Protein AF-A0ABD6RXG3-F1 (afdb_monomer_lite)

Organism: Bacillus thuringiensis (NCBI:txid1428)

Sequence (51 aa):
MKVWWKCEKGHEWKTEISSRTSKNTKCPYCIGRLATPETCLQATHPMPINL

Foldseek 3Di:
DWDWDADPVGDIDIDDPCCCPVVVDDDCVVVVVDDDCVRPCCNVPPPPPDD

Structure (mmCIF, N/CA/C/O backbone):
data_AF-A0ABD6RXG3-F1
#
_entry.id   AF-A0ABD6RXG3-F1
#
loop_
_atom_site.group_PDB
_atom_site.id
_atom_site.type_symbol
_atom_site.label_atom_id
_atom_site.label_alt_id
_atom_site.label_comp_id
_atom_site.label_asym_id
_atom_site.label_entity_id
_atom_site.label_seq_id
_atom_site.pdbx_PDB_ins_code
_atom_site.Cartn_x
_atom_site.Cartn_y
_atom_site.Cartn_z
_atom_site.occupancy
_atom_site.B_iso_or_equiv
_atom_site.auth_seq_id
_atom_site.auth_comp_id
_atom_site.auth_asym_id
_atom_site.auth_atom_id
_atom_site.pdbx_PDB_model_num
ATOM 1 N N . MET A 1 1 ? -8.611 -8.375 10.940 1.00 75.94 1 MET A N 1
ATOM 2 C CA . MET A 1 1 ? -9.493 -7.403 10.242 1.00 75.94 1 MET A CA 1
ATOM 3 C C . MET A 1 1 ? -8.683 -6.689 9.169 1.00 75.94 1 MET A C 1
ATOM 5 O O . MET A 1 1 ? -7.559 -6.287 9.452 1.00 75.94 1 MET A O 1
ATOM 9 N N . LYS A 1 2 ? -9.212 -6.558 7.946 1.00 85.44 2 LYS A N 1
ATOM 10 C CA . LYS A 1 2 ? -8.516 -5.903 6.824 1.00 85.44 2 LYS A CA 1
ATOM 11 C C . LYS A 1 2 ? -9.184 -4.567 6.513 1.00 85.44 2 LYS A C 1
ATOM 13 O O . LYS A 1 2 ? -10.402 -4.540 6.357 1.00 85.44 2 LYS A O 1
ATOM 18 N N . VAL A 1 3 ? -8.393 -3.509 6.376 1.00 89.12 3 VAL A N 1
ATOM 19 C CA . VAL A 1 3 ? -8.868 -2.159 6.043 1.00 89.12 3 VAL A CA 1
ATOM 20 C C . VAL A 1 3 ? -8.272 -1.701 4.715 1.00 89.12 3 VAL A C 1
ATOM 22 O O . VAL A 1 3 ? -7.260 -2.242 4.256 1.00 89.12 3 VAL A O 1
ATOM 25 N N . TRP A 1 4 ? -8.940 -0.745 4.077 1.00 90.69 4 TRP A N 1
ATOM 26 C CA . TRP A 1 4 ? -8.457 -0.112 2.857 1.00 90.69 4 TRP A CA 1
ATOM 27 C C . TRP A 1 4 ? -7.452 0.979 3.193 1.00 90.69 4 TRP A C 1
ATOM 29 O O . TRP A 1 4 ? -7.639 1.765 4.119 1.00 90.69 4 TRP A O 1
ATOM 39 N N . TRP A 1 5 ? -6.376 1.001 2.426 1.00 89.50 5 TRP A N 1
ATOM 40 C CA . TRP A 1 5 ? -5.257 1.901 2.599 1.00 89.50 5 TRP A CA 1
ATOM 41 C C . TRP A 1 5 ? -4.993 2.633 1.299 1.00 89.50 5 TRP A C 1
ATOM 43 O O . TRP A 1 5 ? -4.981 2.009 0.243 1.00 89.50 5 TRP A O 1
ATOM 53 N N . LYS A 1 6 ? -4.706 3.929 1.413 1.00 90.31 6 LYS A N 1
ATOM 54 C CA . LYS A 1 6 ? -4.281 4.784 0.309 1.00 90.31 6 LYS A CA 1
ATOM 55 C C . LYS A 1 6 ? -2.852 5.273 0.552 1.00 90.31 6 LYS A C 1
ATOM 57 O O . LYS A 1 6 ? -2.491 5.553 1.700 1.00 90.31 6 LYS A O 1
ATOM 62 N N . CYS A 1 7 ? -2.014 5.312 -0.484 1.00 89.38 7 CYS A N 1
ATOM 63 C CA . CYS A 1 7 ? -0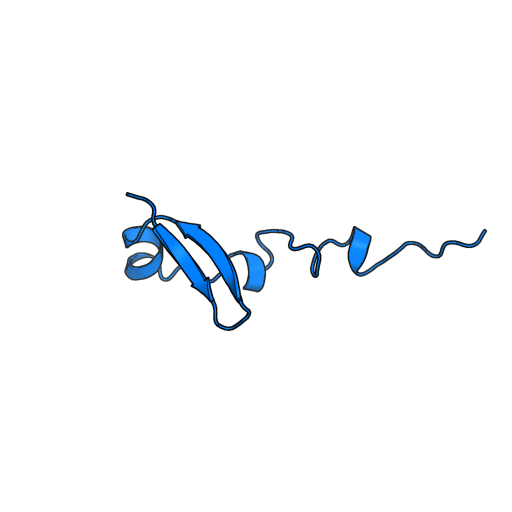.708 5.984 -0.425 1.00 89.38 7 CYS A CA 1
ATOM 64 C C . CYS A 1 7 ? -0.778 7.384 -1.045 1.00 89.38 7 CYS A C 1
ATOM 66 O O . CYS A 1 7 ? -1.771 7.743 -1.668 1.00 89.38 7 CYS A O 1
ATOM 68 N N . GLU A 1 8 ? 0.302 8.153 -0.916 1.00 87.62 8 GLU A N 1
ATOM 69 C CA . GLU A 1 8 ? 0.412 9.520 -1.451 1.00 87.62 8 GLU A CA 1
ATOM 70 C C . GLU A 1 8 ? 0.264 9.586 -2.977 1.00 87.62 8 GLU A C 1
ATOM 72 O O . GLU A 1 8 ? -0.272 10.552 -3.503 1.00 87.62 8 GLU A O 1
ATOM 77 N N . LYS A 1 9 ? 0.658 8.521 -3.688 1.00 84.81 9 LYS A N 1
ATOM 78 C CA . LYS A 1 9 ? 0.440 8.384 -5.139 1.00 84.81 9 LYS A CA 1
ATOM 79 C C . LYS A 1 9 ? -1.001 8.020 -5.514 1.00 84.81 9 LYS A C 1
ATOM 81 O O . LYS A 1 9 ? -1.302 7.850 -6.684 1.00 84.81 9 LYS A O 1
ATOM 86 N N . GLY A 1 10 ? -1.884 7.840 -4.534 1.00 88.38 10 GLY A N 1
ATOM 87 C CA . GLY A 1 10 ? -3.285 7.502 -4.761 1.00 88.38 10 GLY A CA 1
ATOM 88 C C . GLY A 1 10 ? -3.589 6.010 -4.899 1.00 88.38 10 GLY A C 1
ATOM 89 O O . GLY A 1 10 ? -4.752 5.673 -5.075 1.00 88.38 10 GLY A O 1
ATOM 90 N N . HIS A 1 11 ? -2.609 5.109 -4.764 1.00 88.31 11 HIS A N 1
ATOM 91 C CA . HIS A 1 11 ? -2.871 3.672 -4.866 1.00 88.31 11 HIS A CA 1
ATOM 92 C C . HIS A 1 11 ? -3.669 3.136 -3.680 1.00 88.31 11 HIS A C 1
ATOM 94 O O . HIS A 1 11 ? -3.311 3.397 -2.528 1.00 88.31 11 HIS A O 1
ATOM 100 N N . GLU A 1 12 ? -4.665 2.301 -3.967 1.00 90.44 12 G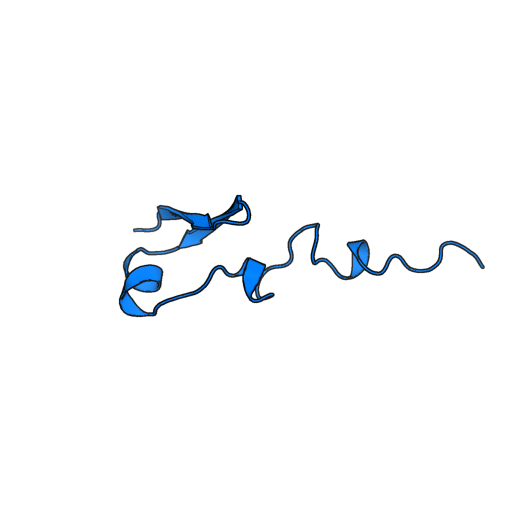LU A N 1
ATOM 101 C CA . GLU A 1 12 ? -5.562 1.717 -2.974 1.00 90.44 12 GLU A CA 1
ATOM 102 C C . GLU A 1 12 ? -5.354 0.203 -2.853 1.00 90.44 12 GLU A C 1
ATOM 104 O O . GLU A 1 12 ? -5.421 -0.540 -3.835 1.00 90.44 12 GLU A O 1
ATOM 109 N N . TRP A 1 13 ? -5.075 -0.280 -1.640 1.00 89.00 13 TRP A N 1
ATOM 110 C CA . TRP A 1 13 ? -4.948 -1.714 -1.360 1.00 89.00 13 TRP A CA 1
ATOM 111 C C . TRP A 1 13 ? -5.559 -2.090 -0.017 1.00 89.00 13 TRP A C 1
ATOM 113 O O . TRP A 1 13 ? -5.640 -1.290 0.915 1.00 89.00 13 TRP A O 1
ATOM 123 N N . LYS A 1 14 ? -5.950 -3.358 0.105 1.00 90.50 14 LYS A N 1
ATOM 124 C CA . LYS A 1 14 ? -6.543 -3.913 1.321 1.00 90.50 14 LYS A CA 1
ATOM 125 C C . LYS A 1 14 ? -5.502 -4.723 2.092 1.00 90.50 14 LYS A C 1
ATOM 127 O O . LYS A 1 14 ? -4.977 -5.707 1.577 1.00 90.50 14 LYS A O 1
ATOM 132 N N . THR A 1 15 ? -5.207 -4.338 3.333 1.00 88.56 15 THR A N 1
ATOM 133 C CA . THR A 1 15 ? -4.305 -5.104 4.213 1.00 88.56 15 THR A CA 1
ATOM 134 C C . THR A 1 15 ? -4.698 -4.982 5.683 1.00 88.56 15 THR A C 1
ATOM 136 O O . THR A 1 15 ? -5.527 -4.155 6.067 1.00 88.56 15 THR A O 1
ATOM 139 N N . GLU A 1 16 ? -4.141 -5.851 6.514 1.00 91.19 16 GLU A N 1
ATOM 140 C CA . GLU A 1 16 ? -4.338 -5.823 7.961 1.00 91.19 16 GLU A CA 1
ATOM 141 C C . GLU A 1 16 ? -3.577 -4.658 8.596 1.00 91.19 16 GLU A C 1
ATOM 143 O O . GLU A 1 16 ? -2.470 -4.320 8.170 1.00 91.19 16 GLU A O 1
ATOM 148 N N . ILE A 1 17 ? -4.154 -4.067 9.646 1.00 86.56 17 ILE A N 1
ATOM 149 C CA . ILE A 1 17 ? -3.537 -2.941 10.362 1.00 86.56 17 ILE A CA 1
ATOM 150 C C . ILE A 1 17 ? -2.201 -3.357 10.978 1.00 86.56 17 ILE A C 1
ATOM 152 O O . ILE A 1 17 ? -1.205 -2.665 10.800 1.00 86.56 17 ILE A O 1
ATOM 156 N N . SER A 1 18 ? -2.149 -4.533 11.607 1.00 89.50 18 SER A N 1
ATOM 157 C CA . SER A 1 18 ? -0.917 -5.115 12.151 1.00 89.50 18 SER A CA 1
ATOM 158 C C . SER A 1 18 ? 0.158 -5.309 11.079 1.00 89.50 18 SER A C 1
ATOM 160 O O . SER A 1 18 ? 1.321 -4.995 11.300 1.00 89.50 18 SER A O 1
ATOM 162 N N . SER A 1 19 ? -0.211 -5.755 9.876 1.00 86.31 19 SER A N 1
ATOM 163 C CA . SER A 1 19 ? 0.749 -5.883 8.776 1.00 86.31 19 SER A CA 1
ATOM 164 C C . SER A 1 19 ? 1.302 -4.523 8.335 1.00 86.31 19 SER A C 1
ATOM 166 O O . SER A 1 19 ? 2.491 -4.422 8.033 1.00 86.31 19 SER A O 1
ATOM 168 N N . ARG A 1 20 ? 0.502 -3.450 8.327 1.00 83.50 20 ARG A N 1
ATOM 169 C CA . ARG A 1 20 ? 1.015 -2.117 7.975 1.00 83.50 20 ARG A CA 1
ATOM 170 C C . ARG A 1 20 ? 1.860 -1.508 9.094 1.00 83.50 20 ARG A C 1
ATOM 172 O O . ARG A 1 20 ? 2.966 -1.064 8.813 1.00 83.50 20 ARG A O 1
ATOM 179 N N . THR A 1 21 ? 1.369 -1.521 10.329 1.00 83.50 21 THR A N 1
ATOM 180 C CA . THR A 1 21 ? 2.017 -0.842 11.461 1.00 83.50 21 THR A CA 1
ATOM 181 C C . THR A 1 21 ? 3.173 -1.654 12.044 1.00 83.50 21 THR A C 1
ATOM 183 O O . THR A 1 21 ? 4.240 -1.103 12.281 1.00 83.50 21 THR A O 1
ATOM 186 N N . SER A 1 22 ? 3.013 -2.966 12.239 1.00 86.00 22 SER A N 1
ATOM 187 C CA . SER A 1 22 ? 4.029 -3.803 12.898 1.00 86.00 22 SER A CA 1
ATOM 188 C C . SER A 1 22 ? 5.114 -4.305 11.945 1.00 86.00 22 SER A C 1
ATOM 190 O O . SER A 1 22 ? 6.258 -4.450 12.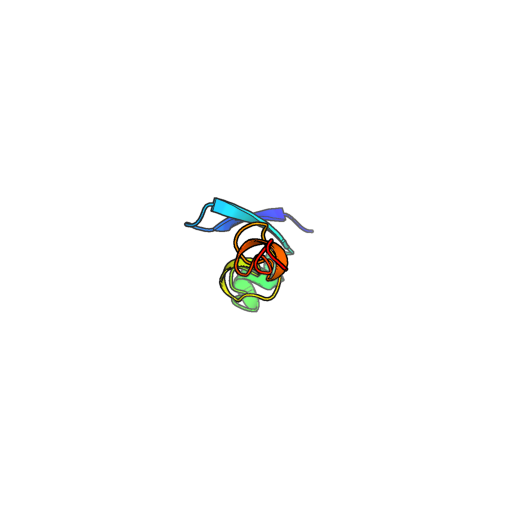356 1.00 86.00 22 SER A O 1
ATOM 192 N N . LYS A 1 23 ? 4.781 -4.577 10.674 1.00 82.75 23 LYS A N 1
ATOM 193 C CA . LYS A 1 23 ? 5.764 -5.030 9.663 1.00 82.75 23 LYS A CA 1
ATOM 194 C C . LYS A 1 23 ? 6.268 -3.903 8.758 1.00 82.75 23 LYS A C 1
ATOM 196 O O . LYS A 1 23 ? 7.040 -4.163 7.841 1.00 82.75 23 LYS A O 1
ATOM 201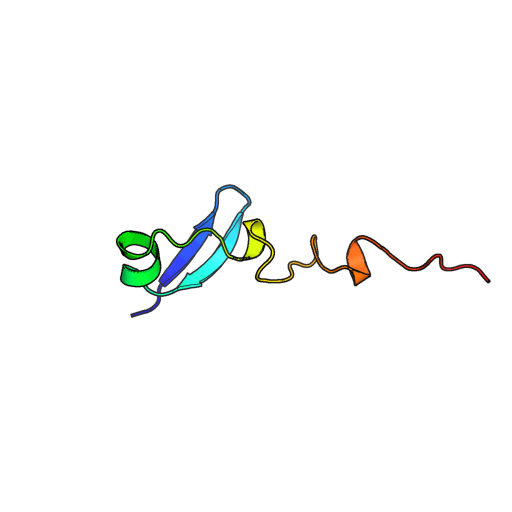 N N . ASN A 1 24 ? 5.804 -2.671 8.988 1.00 79.12 24 ASN A N 1
ATOM 202 C CA . ASN A 1 24 ? 6.130 -1.485 8.195 1.00 79.12 24 ASN A CA 1
ATOM 203 C C . ASN A 1 24 ? 5.970 -1.713 6.676 1.00 79.12 24 ASN A C 1
ATOM 205 O O . ASN A 1 24 ? 6.816 -1.329 5.863 1.00 79.12 24 ASN A O 1
ATOM 209 N N . THR A 1 25 ? 4.901 -2.421 6.287 1.00 81.38 25 THR A N 1
ATOM 210 C CA . THR A 1 25 ? 4.715 -2.851 4.897 1.00 81.38 25 THR A CA 1
ATOM 211 C C . THR A 1 25 ? 4.438 -1.637 4.008 1.00 81.38 25 THR A C 1
ATOM 213 O O . THR A 1 25 ? 3.451 -0.925 4.204 1.00 81.38 25 THR A O 1
ATOM 216 N N . LYS A 1 26 ? 5.301 -1.409 3.011 1.00 84.38 26 LYS A N 1
ATOM 217 C CA . LYS A 1 26 ? 5.164 -0.321 2.031 1.00 84.38 26 LYS A CA 1
ATOM 218 C C . LYS A 1 26 ? 4.030 -0.600 1.037 1.00 84.38 26 LYS A C 1
ATOM 220 O O . LYS A 1 26 ? 3.588 -1.738 0.886 1.00 84.38 26 LYS A O 1
ATOM 225 N N . CYS A 1 27 ? 3.577 0.446 0.344 1.00 88.62 27 CYS A N 1
ATOM 226 C CA . CYS A 1 27 ? 2.566 0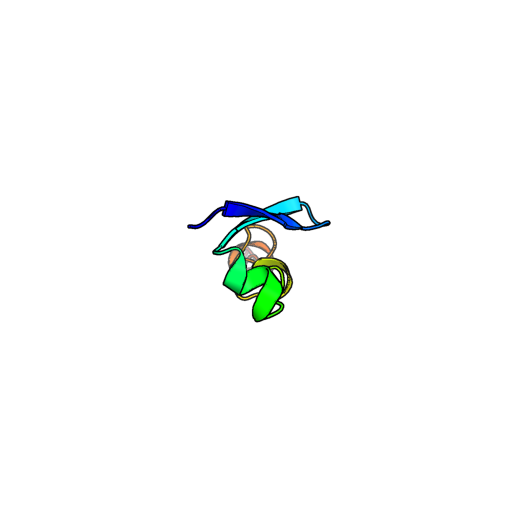.327 -0.707 1.00 88.62 27 CYS A CA 1
ATOM 227 C C . CYS A 1 27 ? 3.015 -0.706 -1.763 1.00 88.62 27 CYS A C 1
ATOM 229 O O . CYS A 1 27 ? 4.060 -0.491 -2.382 1.00 88.62 27 CYS A O 1
ATOM 231 N N . PRO A 1 28 ? 2.257 -1.801 -1.980 1.00 86.25 28 PRO A N 1
ATOM 232 C CA . PRO A 1 28 ? 2.657 -2.908 -2.851 1.00 86.25 28 PRO A CA 1
ATOM 233 C C . PRO A 1 28 ? 2.823 -2.486 -4.315 1.00 86.25 28 PRO A C 1
ATOM 235 O O . PRO A 1 28 ? 3.675 -3.029 -5.010 1.00 86.25 28 PRO A O 1
ATOM 238 N N . TYR A 1 29 ? 2.068 -1.481 -4.754 1.00 85.94 29 TYR A N 1
ATOM 239 C CA . TYR A 1 29 ? 2.193 -0.891 -6.084 1.00 85.94 29 TYR A CA 1
ATOM 240 C C . TYR A 1 29 ? 3.468 -0.049 -6.217 1.00 85.94 29 TYR A C 1
ATOM 242 O O . TYR A 1 29 ? 4.201 -0.183 -7.187 1.00 85.94 29 TYR A O 1
ATOM 250 N N . CYS A 1 30 ? 3.805 0.760 -5.200 1.00 84.69 30 CYS A N 1
ATOM 251 C CA . CYS A 1 30 ? 5.029 1.569 -5.220 1.00 84.69 30 CYS A CA 1
ATOM 252 C C . CYS A 1 30 ? 6.306 0.718 -5.215 1.00 84.69 30 CYS A C 1
ATOM 254 O O . CYS A 1 30 ? 7.323 1.157 -5.740 1.00 84.69 30 CYS A O 1
ATOM 256 N N . ILE A 1 31 ? 6.268 -0.466 -4.597 1.00 85.19 31 ILE A N 1
ATOM 257 C CA . ILE A 1 31 ? 7.406 -1.399 -4.561 1.00 85.19 31 ILE A CA 1
ATOM 258 C C . ILE A 1 31 ? 7.384 -2.420 -5.710 1.00 85.19 31 ILE A C 1
ATOM 260 O O . ILE A 1 31 ? 8.181 -3.353 -5.686 1.00 85.19 31 ILE A O 1
ATOM 264 N N . GLY A 1 32 ? 6.458 -2.298 -6.669 1.00 78.06 32 GLY A N 1
ATOM 265 C CA . GLY A 1 32 ? 6.375 -3.186 -7.834 1.00 78.06 32 GLY A CA 1
ATOM 266 C C . GLY A 1 32 ? 5.948 -4.629 -7.531 1.00 78.06 32 GLY A C 1
ATOM 267 O O . GLY A 1 32 ? 6.173 -5.514 -8.348 1.00 78.06 32 GLY A O 1
ATOM 268 N N . ARG A 1 33 ? 5.338 -4.900 -6.367 1.00 79.94 33 ARG A N 1
ATOM 269 C CA . ARG A 1 33 ? 4.771 -6.226 -6.038 1.00 79.94 33 ARG A CA 1
ATOM 270 C C . ARG A 1 33 ? 3.405 -6.471 -6.672 1.00 79.94 33 ARG A C 1
ATOM 272 O O . ARG A 1 33 ? 2.999 -7.621 -6.792 1.00 79.94 33 ARG A O 1
ATOM 279 N N . LEU A 1 34 ? 2.680 -5.408 -7.009 1.00 75.50 34 LEU A N 1
ATOM 280 C CA . LEU A 1 34 ? 1.403 -5.478 -7.711 1.00 75.50 34 LEU A CA 1
ATOM 281 C C . LEU A 1 34 ? 1.491 -4.633 -8.973 1.00 75.50 34 LEU A C 1
ATOM 283 O O . LEU A 1 34 ? 1.894 -3.472 -8.905 1.00 75.50 34 LEU A O 1
ATOM 287 N N . ALA A 1 35 ? 1.083 -5.222 -10.094 1.00 67.50 35 ALA A N 1
ATOM 288 C CA . ALA A 1 35 ? 0.977 -4.521 -11.358 1.00 67.50 35 ALA A CA 1
ATOM 28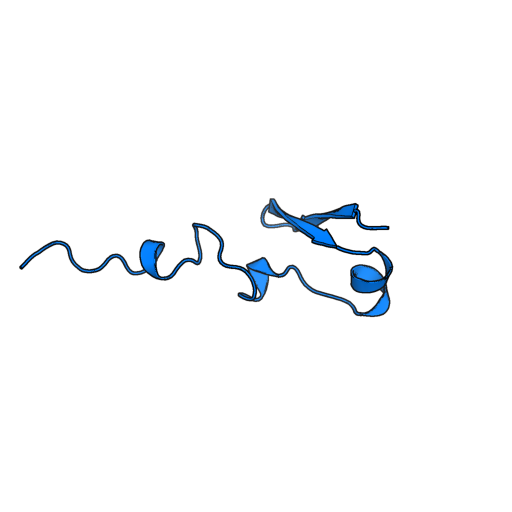9 C C . ALA A 1 35 ? -0.215 -3.551 -11.300 1.00 67.50 35 ALA A C 1
ATOM 291 O O . ALA A 1 35 ? -1.360 -3.955 -11.095 1.00 67.50 35 ALA A O 1
ATOM 292 N N . THR A 1 36 ? 0.067 -2.261 -11.437 1.00 70.19 36 THR A N 1
ATOM 293 C CA . THR A 1 36 ? -0.911 -1.226 -11.795 1.00 70.19 36 THR A CA 1
ATOM 294 C C . THR A 1 36 ? -0.995 -1.123 -13.315 1.00 70.19 36 THR A C 1
ATOM 296 O O . THR A 1 36 ? -0.024 -1.469 -13.987 1.00 70.19 36 THR A O 1
ATOM 299 N N . PRO A 1 37 ? -2.081 -0.574 -13.890 1.00 63.03 37 PRO A N 1
ATOM 300 C CA . PRO A 1 37 ? -2.112 -0.234 -15.318 1.00 63.03 37 PRO A CA 1
ATOM 301 C C . PRO A 1 37 ? -0.914 0.626 -15.762 1.00 63.03 37 PRO A C 1
ATOM 303 O O . PRO A 1 37 ? -0.497 0.539 -16.907 1.00 63.03 37 PRO A O 1
ATOM 306 N N . GLU A 1 38 ? -0.320 1.397 -14.848 1.00 60.69 38 GLU A N 1
ATOM 307 C CA . GLU A 1 38 ? 0.860 2.241 -15.083 1.00 60.69 38 GLU A CA 1
ATOM 308 C C . GLU A 1 38 ? 2.198 1.482 -15.011 1.00 60.69 38 GLU A C 1
ATOM 310 O O . GLU A 1 38 ? 3.223 2.001 -15.438 1.00 60.69 38 GLU A O 1
ATOM 315 N N . THR A 1 39 ? 2.220 0.278 -14.432 1.00 61.28 39 THR A N 1
ATOM 316 C CA . THR A 1 39 ? 3.437 -0.537 -14.229 1.00 61.28 39 THR A CA 1
ATOM 317 C C . THR A 1 39 ? 3.382 -1.890 -14.937 1.00 61.28 39 THR A C 1
ATOM 319 O O . THR A 1 39 ? 4.376 -2.616 -14.954 1.00 61.28 39 THR A O 1
ATOM 322 N N . CYS A 1 40 ? 2.249 -2.242 -15.549 1.00 65.06 40 CYS A N 1
ATOM 323 C CA . CYS A 1 40 ? 2.137 -3.396 -16.430 1.00 65.06 40 CYS A CA 1
ATOM 324 C C . CYS A 1 40 ? 3.131 -3.250 -17.588 1.00 65.06 40 CYS A C 1
ATOM 326 O O . CYS A 1 40 ? 3.023 -2.310 -18.369 1.00 65.06 40 CYS A O 1
ATOM 328 N N . LEU A 1 41 ? 4.039 -4.218 -17.750 1.00 65.94 41 LEU A N 1
ATOM 329 C CA . LEU A 1 41 ? 4.999 -4.249 -18.866 1.00 65.94 41 LEU A CA 1
ATOM 330 C C . LEU A 1 41 ? 4.300 -4.127 -20.228 1.00 65.94 41 LEU A C 1
ATOM 332 O O . LEU A 1 41 ? 4.794 -3.445 -21.115 1.00 65.94 41 LEU A O 1
ATOM 336 N N . GLN A 1 42 ? 3.108 -4.719 -20.354 1.00 62.78 42 GLN A N 1
ATOM 337 C CA . GLN A 1 42 ? 2.239 -4.599 -21.528 1.00 62.78 42 GLN A CA 1
ATOM 338 C C . GLN A 1 42 ? 1.846 -3.142 -21.845 1.00 62.78 42 GLN A C 1
ATOM 340 O O . GLN A 1 42 ? 1.655 -2.799 -23.007 1.00 62.78 42 GLN A O 1
ATOM 345 N N . ALA A 1 43 ? 1.688 -2.303 -20.819 1.00 61.31 43 ALA A N 1
ATOM 346 C CA . ALA A 1 43 ? 1.257 -0.913 -20.937 1.00 61.31 43 ALA A CA 1
ATOM 347 C C . ALA A 1 43 ? 2.437 0.067 -21.061 1.00 61.31 43 ALA A C 1
ATOM 349 O O . ALA A 1 43 ? 2.324 1.052 -21.785 1.00 61.31 43 ALA A O 1
ATOM 350 N N . THR A 1 44 ? 3.568 -0.190 -20.391 1.00 61.94 44 THR A N 1
ATOM 351 C CA . THR A 1 44 ? 4.758 0.685 -20.434 1.00 61.94 44 THR A CA 1
ATOM 352 C C . THR A 1 44 ? 5.707 0.377 -21.587 1.00 61.94 44 THR A C 1
ATOM 354 O O . THR A 1 44 ? 6.410 1.268 -22.057 1.00 61.94 44 THR A O 1
ATOM 357 N N . HIS A 1 45 ? 5.715 -0.866 -22.065 1.00 67.38 45 HIS A N 1
ATOM 358 C CA . HIS A 1 45 ? 6.484 -1.307 -23.222 1.00 67.38 45 HIS A CA 1
ATOM 359 C C . HIS A 1 45 ? 5.532 -1.922 -24.251 1.00 67.38 45 HIS A C 1
ATOM 361 O O . HIS A 1 45 ? 5.561 -3.138 -24.465 1.00 67.38 45 HIS A O 1
ATOM 367 N N . PRO A 1 46 ? 4.658 -1.108 -24.881 1.00 67.00 46 PRO A N 1
ATOM 368 C CA . PRO A 1 46 ? 3.883 -1.591 -26.009 1.00 67.00 46 PRO A CA 1
ATOM 369 C C . PRO A 1 46 ? 4.870 -2.106 -27.056 1.00 67.00 46 PRO A C 1
ATOM 371 O O . PRO A 1 46 ? 5.811 -1.404 -27.435 1.00 67.00 46 PRO A O 1
ATOM 374 N N . MET A 1 47 ? 4.690 -3.356 -27.489 1.00 64.06 47 MET A N 1
ATOM 375 C CA . MET A 1 47 ? 5.458 -3.870 -28.619 1.00 64.06 47 MET A CA 1
ATOM 376 C C . MET A 1 47 ? 5.275 -2.898 -29.788 1.00 64.06 47 MET A C 1
ATOM 378 O O . MET A 1 47 ? 4.156 -2.402 -29.963 1.00 64.06 47 MET A O 1
ATOM 382 N N . PRO A 1 48 ? 6.327 -2.592 -30.567 1.00 64.56 48 PRO A N 1
ATOM 383 C CA . PRO A 1 48 ? 6.163 -1.763 -31.746 1.00 64.56 48 PRO A CA 1
ATOM 384 C C . PRO A 1 48 ? 5.111 -2.429 -32.631 1.00 64.56 48 PRO A C 1
ATOM 386 O O . PRO A 1 48 ? 5.314 -3.514 -33.169 1.00 64.56 48 PRO A O 1
ATOM 389 N N . ILE A 1 49 ? 3.947 -1.794 -32.727 1.00 67.19 49 ILE A N 1
ATOM 390 C CA . ILE A 1 49 ? 2.923 -2.123 -33.709 1.00 67.19 49 ILE A CA 1
ATOM 391 C C . ILE A 1 49 ? 3.479 -1.610 -35.032 1.00 67.19 49 ILE A C 1
ATOM 393 O O . ILE A 1 49 ? 3.179 -0.488 -35.409 1.00 67.19 49 ILE A O 1
ATOM 397 N N . ASN A 1 50 ? 4.411 -2.352 -35.630 1.00 46.69 50 ASN A N 1
ATOM 398 C CA . ASN A 1 50 ? 4.771 -2.303 -37.047 1.00 46.69 50 ASN A CA 1
ATOM 399 C C . ASN A 1 50 ? 5.763 -3.437 -37.346 1.00 46.69 50 ASN A C 1
ATOM 401 O O . ASN A 1 50 ? 6.918 -3.393 -36.916 1.00 46.69 50 ASN A O 1
ATOM 405 N N . LEU A 1 51 ? 5.259 -4.443 -38.067 1.00 53.19 51 LEU A N 1
ATOM 406 C CA . LEU A 1 51 ? 6.033 -5.224 -39.029 1.00 53.19 51 LEU A CA 1
ATOM 407 C C . LEU A 1 51 ? 6.191 -4.376 -40.295 1.00 53.19 51 LEU A C 1
ATOM 409 O O . LEU A 1 51 ? 5.173 -3.756 -40.682 1.00 53.19 51 LEU A O 1
#

Radius of gyration: 14.88 Å; chains: 1; bounding box: 17×17×52 Å

InterPro domains:
  IPR025487 Treble clef zinc finger domain [PF14311] (2-32)

pLDDT: mean 78.16, std 11.74, range [46.69, 91.19]

Secondary structure (DSSP, 8-state):
-EEEEE-TT--EEEEEHHHHHTS-PPPTTTTTSS--TTT-HHHHS---S--